Protein AF-A0A7W1ABZ8-F1 (afdb_monomer)

pLDDT: mean 75.99, std 23.89, range [32.81, 95.81]

Solvent-accessible surface area (backbone atoms only — not comparable to full-atom values): 8678 Å² total; per-residue (Å²): 64,37,33,35,40,30,49,37,93,30,41,69,57,29,53,50,46,41,62,73,50,48,49,58,52,53,57,69,67,37,90,38,50,70,51,73,49,77,47,75,42,61,83,77,13,37,36,37,42,38,68,41,51,74,42,70,67,46,45,60,72,30,42,71,62,52,49,52,52,46,53,52,51,16,58,72,21,69,31,40,74,75,43,77,53,86,83,80,86,88,77,89,87,74,79,85,74,67,81,73,87,84,77,82,78,75,80,76,79,87,77,85,75,78,77,88,84,81,84,80,88,72,88,76,81,88,84,89,82,84,86,82,88,80,91,131

Sequence (136 aa):
MSIFEGPPDKIDEGVRHAREVILPQAKEIDPGFKGIIALTDRQSGKMLGITFWESEDALRASEEAANRLREESAEAGGGTVAGVERYEVSVFEVPSAGPVGGVTDTVGGVTDTVGGATDPVRGVTDNLLGGGEKQR

Foldseek 3Di:
DWKKAADLVLLVQLVVCCVPPVQVVQCVLFVQWDGWDWDDDSVRRMIDIDTGGNDVVRVVSSPVVVVVSQCVSQVSSRIDTPDDDDDDCPDDDDDPDDPPPDPPPVPDDDDPPPDDDDDDPDDDDDDDDDDDDDDD

Mean predicted aligned error: 14.0 Å

Radius of gyration: 30.81 Å; Cα contacts (8 Å, |Δi|>4): 143; chains: 1; bounding box: 82×47×87 Å

Structure (mmCIF, N/CA/C/O backbone):
data_AF-A0A7W1ABZ8-F1
#
_entry.id   AF-A0A7W1ABZ8-F1
#
loop_
_atom_site.group_PDB
_atom_site.id
_atom_site.type_symbol
_atom_site.label_atom_id
_atom_site.label_alt_id
_atom_site.label_comp_id
_atom_site.label_asym_id
_atom_site.label_entity_id
_atom_site.label_seq_id
_atom_site.pdbx_PDB_ins_code
_atom_site.Cartn_x
_atom_site.Cartn_y
_atom_site.Cartn_z
_atom_site.occupancy
_atom_site.B_iso_or_equiv
_atom_site.auth_seq_id
_atom_site.auth_comp_id
_atom_site.auth_asym_id
_atom_site.auth_atom_id
_atom_site.pdbx_PDB_model_num
ATOM 1 N N . MET A 1 1 ? 4.170 -5.585 0.273 1.00 93.38 1 MET A N 1
ATOM 2 C CA . MET A 1 1 ? 2.970 -5.491 1.127 1.00 93.38 1 MET A CA 1
ATOM 3 C C . MET A 1 1 ? 3.229 -4.505 2.250 1.00 93.38 1 MET A C 1
ATOM 5 O O . MET A 1 1 ? 4.330 -4.478 2.787 1.00 93.38 1 MET A O 1
ATOM 9 N N . SER A 1 2 ? 2.229 -3.706 2.596 1.00 94.12 2 SER A N 1
ATOM 10 C CA . SER A 1 2 ? 2.262 -2.772 3.718 1.00 94.12 2 SER A CA 1
ATOM 11 C C . SER A 1 2 ? 1.021 -2.954 4.574 1.00 94.12 2 SER A C 1
ATOM 13 O O . SER A 1 2 ? -0.066 -3.161 4.035 1.00 94.12 2 SER A O 1
ATOM 15 N N . ILE A 1 3 ? 1.201 -2.893 5.888 1.00 95.31 3 ILE A N 1
ATOM 16 C CA . ILE A 1 3 ? 0.136 -2.973 6.882 1.00 95.31 3 ILE A CA 1
ATOM 17 C C . ILE A 1 3 ? 0.018 -1.599 7.528 1.00 95.31 3 ILE A C 1
ATOM 19 O O . ILE A 1 3 ? 1.016 -1.040 7.982 1.00 95.31 3 ILE A O 1
ATOM 23 N N . PHE A 1 4 ? -1.201 -1.083 7.568 1.00 94.12 4 PHE A N 1
ATOM 24 C CA . PHE A 1 4 ? -1.550 0.173 8.209 1.00 94.12 4 PHE A CA 1
ATOM 25 C C . PHE A 1 4 ? -2.578 -0.090 9.303 1.00 94.12 4 PHE A C 1
ATOM 27 O O . PHE A 1 4 ? -3.472 -0.926 9.133 1.00 94.12 4 PHE A O 1
ATOM 34 N N . GLU A 1 5 ? -2.458 0.640 10.402 1.00 94.88 5 GLU A N 1
ATOM 35 C CA . GLU A 1 5 ? -3.406 0.610 11.513 1.00 94.88 5 GLU A CA 1
ATOM 36 C C . GLU A 1 5 ? -3.808 2.041 11.852 1.00 94.88 5 GLU A C 1
ATOM 38 O O . GLU A 1 5 ? -2.954 2.917 11.951 1.00 94.88 5 GLU A O 1
ATOM 43 N N . GLY A 1 6 ? -5.103 2.295 12.012 1.00 93.50 6 GLY A N 1
ATOM 44 C CA . GLY A 1 6 ? -5.621 3.621 12.329 1.00 93.50 6 GLY A CA 1
ATOM 45 C C . GLY A 1 6 ? -7.029 3.573 12.921 1.00 93.50 6 GLY A C 1
ATOM 46 O O . GLY A 1 6 ? -7.557 2.492 13.182 1.00 93.50 6 GLY A O 1
ATOM 47 N N . PRO A 1 7 ? -7.656 4.736 13.156 1.00 94.00 7 PRO A N 1
ATOM 48 C CA . PRO A 1 7 ? -9.007 4.811 13.692 1.00 94.00 7 PRO A CA 1
ATOM 49 C C . PRO A 1 7 ? -10.032 4.156 12.743 1.00 94.00 7 PRO A C 1
ATOM 51 O O . PRO A 1 7 ? -10.049 4.479 11.550 1.00 94.00 7 PRO A O 1
ATOM 54 N N . PRO A 1 8 ? -10.920 3.269 13.234 1.00 94.12 8 PRO A N 1
ATOM 55 C CA . PRO A 1 8 ? -11.948 2.621 12.412 1.00 94.12 8 PRO A CA 1
ATOM 56 C C . PRO A 1 8 ? -12.831 3.596 11.615 1.00 94.12 8 PRO A C 1
ATOM 58 O O . PRO A 1 8 ? -13.184 3.328 10.467 1.00 94.12 8 PRO A O 1
ATOM 61 N N . ASP A 1 9 ? -13.144 4.757 12.191 1.00 93.56 9 ASP A N 1
ATOM 62 C CA . ASP A 1 9 ? -13.955 5.819 11.585 1.00 93.56 9 ASP A CA 1
ATOM 63 C C . ASP A 1 9 ? -13.239 6.580 10.454 1.00 93.56 9 ASP A C 1
ATOM 65 O O . ASP A 1 9 ? -13.881 7.303 9.691 1.00 93.56 9 ASP A O 1
ATOM 69 N N . LYS A 1 10 ? -11.925 6.383 10.298 1.00 91.69 10 LYS A N 1
ATOM 70 C CA . LYS A 1 10 ? -11.090 7.007 9.261 1.00 91.69 10 LYS A CA 1
ATOM 71 C C . LYS A 1 10 ? -10.783 6.099 8.071 1.00 91.69 10 LYS A C 1
ATOM 73 O O . LYS A 1 10 ? -10.191 6.555 7.093 1.00 91.69 10 LYS A O 1
ATOM 78 N N . ILE A 1 11 ? -11.223 4.839 8.088 1.00 90.81 11 ILE A N 1
ATOM 79 C CA . ILE A 1 11 ? -10.878 3.870 7.035 1.00 90.81 11 ILE A CA 1
ATOM 80 C C . ILE A 1 11 ? -11.370 4.292 5.652 1.00 90.81 11 ILE A C 1
ATOM 82 O O . ILE A 1 11 ? -10.606 4.210 4.691 1.00 90.81 11 ILE A O 1
ATOM 86 N N . ASP A 1 12 ? -12.613 4.756 5.521 1.00 89.88 12 ASP A N 1
ATOM 87 C CA . ASP A 1 12 ? -13.142 5.143 4.207 1.00 89.88 12 ASP A CA 1
ATOM 88 C C . ASP A 1 12 ? -12.444 6.406 3.658 1.00 89.88 12 ASP A C 1
ATOM 90 O O . ASP A 1 12 ? -12.229 6.519 2.449 1.00 89.88 12 ASP A O 1
ATOM 94 N N . GLU A 1 13 ? -12.004 7.316 4.536 1.00 90.31 13 GLU A N 1
ATOM 95 C CA . GLU A 1 13 ? -11.154 8.451 4.163 1.00 90.31 13 GLU A CA 1
ATOM 96 C C . GLU A 1 13 ? -9.786 7.977 3.651 1.00 90.31 13 GLU A C 1
ATOM 98 O O . GLU A 1 13 ? -9.364 8.405 2.575 1.00 90.31 13 GLU A O 1
ATOM 103 N N . GLY A 1 14 ? -9.152 7.030 4.349 1.00 88.12 14 GLY A N 1
ATOM 104 C CA . GLY A 1 14 ? -7.899 6.409 3.915 1.00 88.12 14 GLY A CA 1
ATOM 105 C C . GLY A 1 14 ? -8.027 5.665 2.580 1.00 88.12 14 GLY A C 1
ATOM 106 O O . GLY A 1 14 ? -7.159 5.791 1.720 1.00 88.12 14 GLY A O 1
ATOM 107 N N . VAL A 1 15 ? -9.131 4.943 2.345 1.00 89.56 15 VAL A N 1
ATOM 108 C CA . VAL A 1 15 ? -9.391 4.263 1.057 1.00 89.56 15 VAL A CA 1
ATOM 109 C C . VAL A 1 15 ? -9.530 5.267 -0.081 1.00 89.56 15 VAL A C 1
ATOM 111 O O . VAL A 1 15 ? -8.997 5.044 -1.170 1.00 89.56 15 VAL A O 1
ATOM 114 N N . ARG A 1 16 ? -10.247 6.368 0.152 1.00 90.62 16 ARG A N 1
ATOM 115 C CA . ARG A 1 16 ? -10.385 7.445 -0.830 1.00 90.62 16 ARG A CA 1
ATOM 116 C C . ARG A 1 16 ? -9.026 8.069 -1.146 1.00 90.62 16 ARG A C 1
ATOM 118 O O . ARG A 1 16 ? -8.669 8.146 -2.316 1.00 90.62 16 ARG A O 1
ATOM 125 N N . HIS A 1 17 ? -8.237 8.404 -0.124 1.00 88.25 17 HIS A N 1
ATOM 126 C CA . HIS A 1 17 ? -6.883 8.933 -0.302 1.00 88.25 17 HIS A CA 1
ATOM 127 C C . HIS A 1 17 ? -5.982 7.960 -1.080 1.00 88.25 17 HIS A C 1
ATOM 129 O O . HIS A 1 17 ? -5.295 8.353 -2.022 1.00 88.25 17 HIS A O 1
ATOM 135 N N . ALA A 1 18 ? -6.053 6.663 -0.769 1.00 87.31 18 ALA A N 1
ATOM 136 C CA . ALA A 1 18 ? -5.307 5.639 -1.489 1.00 87.31 18 ALA A CA 1
ATOM 137 C C . ALA A 1 18 ? -5.668 5.581 -2.987 1.00 87.31 18 ALA A C 1
ATOM 139 O O . ALA A 1 18 ? -4.796 5.375 -3.829 1.00 87.31 18 ALA A O 1
ATOM 140 N N . ARG A 1 19 ? -6.947 5.770 -3.337 1.00 90.00 19 ARG A N 1
ATOM 141 C CA . ARG A 1 19 ? -7.417 5.766 -4.733 1.00 90.00 19 ARG A CA 1
ATOM 142 C C . ARG A 1 19 ? -7.067 7.046 -5.486 1.00 90.00 19 ARG A C 1
ATOM 144 O O . ARG A 1 19 ? -6.689 6.962 -6.650 1.00 90.00 19 ARG A O 1
ATOM 151 N N . GLU A 1 20 ? -7.229 8.196 -4.842 1.00 92.06 20 GLU A N 1
ATOM 152 C CA . GLU A 1 20 ? -7.137 9.512 -5.486 1.00 92.06 20 GLU A CA 1
ATOM 153 C C . GLU A 1 20 ? -5.713 10.075 -5.510 1.00 92.06 20 GLU A C 1
ATOM 155 O O . GLU A 1 20 ? -5.386 10.843 -6.410 1.00 92.06 20 GLU A O 1
ATOM 160 N N . VAL A 1 21 ? -4.863 9.693 -4.552 1.00 89.62 21 VAL A N 1
ATOM 161 C CA . VAL A 1 21 ? -3.515 10.261 -4.384 1.00 89.62 21 VAL A CA 1
ATOM 162 C C . VAL A 1 21 ? -2.444 9.190 -4.564 1.00 89.62 21 VAL A C 1
ATOM 164 O O . VAL A 1 21 ? -1.616 9.280 -5.471 1.00 89.62 21 VAL A O 1
ATOM 167 N N . ILE A 1 22 ? -2.513 8.122 -3.766 1.00 86.62 22 ILE A N 1
ATOM 168 C CA . ILE A 1 22 ? -1.440 7.120 -3.703 1.00 86.62 22 ILE A CA 1
ATOM 169 C C . ILE A 1 22 ? -1.366 6.278 -4.975 1.00 86.62 22 ILE A C 1
ATOM 171 O O . ILE A 1 22 ? -0.278 6.028 -5.483 1.00 86.62 22 ILE A O 1
ATOM 175 N N . LEU A 1 23 ? -2.503 5.831 -5.518 1.00 90.19 23 LEU A N 1
ATOM 176 C CA . LEU A 1 23 ? -2.527 5.021 -6.737 1.00 90.19 23 LEU A CA 1
ATOM 177 C C . LEU A 1 23 ? -1.952 5.771 -7.957 1.00 90.19 23 LEU A C 1
ATOM 179 O O . LEU A 1 23 ? -1.141 5.169 -8.663 1.00 90.19 23 LEU A O 1
ATOM 183 N N . PRO A 1 24 ? -2.323 7.036 -8.240 1.00 91.50 24 PRO A N 1
ATOM 184 C CA . PRO A 1 24 ? -1.664 7.825 -9.279 1.00 91.50 24 PRO A CA 1
ATOM 185 C C . PRO A 1 24 ? -0.154 7.954 -9.066 1.00 91.50 24 PRO A C 1
ATOM 187 O O . PRO A 1 24 ? 0.606 7.601 -9.962 1.00 91.50 24 PRO A O 1
ATOM 190 N N . GLN A 1 25 ? 0.286 8.352 -7.870 1.00 90.56 25 GLN A N 1
ATOM 191 C CA . GLN A 1 25 ? 1.711 8.530 -7.578 1.00 90.56 25 GLN A CA 1
ATOM 192 C C . GLN A 1 25 ? 2.493 7.216 -7.692 1.00 90.56 25 GLN A C 1
ATOM 194 O O . GLN A 1 25 ? 3.580 7.186 -8.259 1.00 90.56 25 GLN A O 1
ATOM 199 N N . ALA A 1 26 ? 1.928 6.097 -7.231 1.00 87.56 26 ALA A N 1
ATOM 200 C CA . ALA A 1 26 ? 2.557 4.785 -7.345 1.00 87.56 26 ALA A CA 1
ATOM 201 C C . ALA A 1 26 ? 2.798 4.364 -8.804 1.00 87.56 26 ALA A C 1
ATOM 203 O O . ALA A 1 26 ? 3.809 3.722 -9.086 1.00 87.56 26 ALA A O 1
ATOM 204 N N . LYS A 1 27 ? 1.911 4.752 -9.733 1.00 90.88 27 LYS A N 1
ATOM 205 C CA . LYS A 1 27 ? 2.099 4.521 -11.177 1.00 90.88 27 LYS A CA 1
ATOM 206 C C . LYS A 1 27 ? 3.216 5.377 -11.778 1.00 90.88 27 LYS A C 1
ATOM 208 O O . LYS A 1 27 ? 3.761 4.996 -12.808 1.00 90.88 27 LYS A O 1
ATOM 213 N N . GLU A 1 28 ? 3.526 6.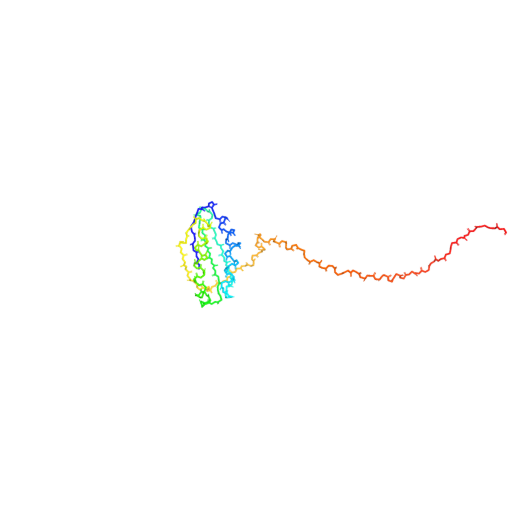521 -11.173 1.00 91.19 28 GLU A N 1
ATOM 214 C CA . GLU A 1 28 ? 4.559 7.449 -11.649 1.00 91.19 28 GLU A CA 1
ATOM 215 C C . GLU A 1 28 ? 5.960 7.111 -11.124 1.00 91.19 28 GLU A C 1
ATOM 217 O O . GLU A 1 28 ? 6.942 7.495 -11.753 1.00 91.19 28 GLU A O 1
ATOM 222 N N . ILE A 1 29 ? 6.065 6.390 -9.998 1.00 86.94 29 ILE A N 1
ATOM 223 C CA . ILE A 1 29 ? 7.356 6.068 -9.366 1.00 86.94 29 ILE A CA 1
ATOM 224 C C . ILE A 1 29 ? 8.266 5.265 -10.295 1.00 86.94 29 ILE A C 1
ATOM 226 O O . ILE A 1 29 ? 9.445 5.591 -10.420 1.00 86.94 29 ILE A O 1
ATOM 230 N N . ASP A 1 30 ? 7.744 4.200 -10.903 1.00 91.19 30 ASP A N 1
ATOM 231 C CA . ASP A 1 3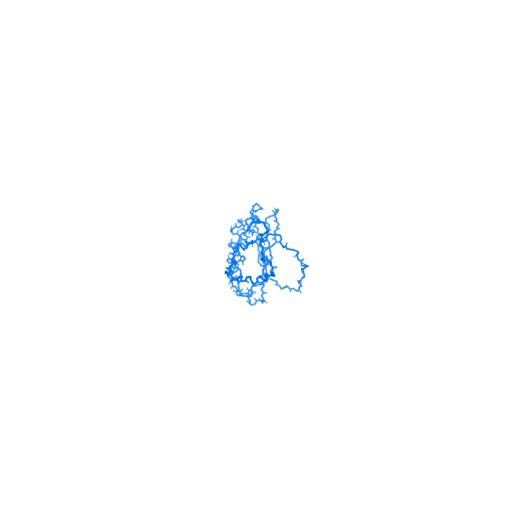0 ? 8.528 3.330 -11.773 1.00 91.19 30 ASP A CA 1
ATOM 232 C C . ASP A 1 30 ? 7.609 2.639 -12.803 1.00 91.19 30 ASP A C 1
ATOM 234 O O . ASP A 1 30 ? 6.521 2.169 -12.443 1.00 91.19 30 ASP A O 1
ATOM 238 N N . PRO A 1 31 ? 8.016 2.560 -14.087 1.00 90.00 31 PRO A N 1
ATOM 239 C CA . PRO A 1 31 ? 7.221 1.931 -15.150 1.00 90.00 31 PRO A CA 1
ATOM 240 C C . PRO A 1 31 ? 6.961 0.431 -14.921 1.00 90.00 31 PRO A C 1
ATOM 242 O O . PRO A 1 31 ? 6.070 -0.156 -15.539 1.00 90.00 31 PRO A O 1
ATOM 245 N N . GLY A 1 32 ? 7.723 -0.196 -14.029 1.00 92.50 32 GLY A N 1
ATOM 246 C CA . GLY A 1 32 ? 7.547 -1.558 -13.562 1.00 92.50 32 GLY A CA 1
ATOM 247 C C . GLY A 1 32 ? 6.364 -1.745 -12.611 1.00 92.50 32 GLY A C 1
ATOM 248 O O . GLY A 1 32 ? 6.050 -2.893 -12.307 1.00 92.50 32 GLY A O 1
ATOM 249 N N . PHE A 1 33 ? 5.672 -0.694 -12.154 1.00 94.12 33 PHE A N 1
ATOM 250 C CA . PHE A 1 33 ? 4.455 -0.839 -11.347 1.00 94.12 33 PHE A CA 1
ATOM 251 C C . PHE A 1 33 ? 3.343 -1.554 -12.134 1.00 94.12 33 PHE A C 1
ATOM 253 O O . PHE A 1 33 ? 2.937 -1.122 -13.213 1.00 94.12 33 PHE A O 1
ATOM 260 N N . LYS A 1 34 ? 2.808 -2.650 -11.585 1.00 94.75 34 LYS A N 1
ATOM 261 C CA . LYS A 1 34 ? 1.770 -3.477 -12.233 1.00 94.75 34 LYS A CA 1
ATOM 262 C C . LYS A 1 34 ? 0.391 -3.355 -11.601 1.00 94.75 34 LYS A C 1
ATOM 264 O O . LYS A 1 34 ? -0.591 -3.763 -12.215 1.00 94.75 34 LYS A O 1
ATOM 269 N N . GLY A 1 35 ? 0.290 -2.779 -10.407 1.00 91.56 35 GLY A N 1
ATOM 270 C CA . GLY A 1 35 ? -0.996 -2.530 -9.770 1.00 91.56 35 GLY A CA 1
ATOM 271 C C . GLY A 1 35 ? -0.947 -2.584 -8.254 1.00 91.56 35 GLY A C 1
ATOM 272 O O . GLY A 1 35 ? 0.102 -2.775 -7.640 1.00 91.56 35 GLY A O 1
ATOM 273 N N . ILE A 1 36 ? -2.122 -2.425 -7.651 1.00 91.88 36 ILE A N 1
ATOM 274 C CA . ILE A 1 36 ? -2.316 -2.501 -6.207 1.00 91.88 36 ILE A CA 1
ATOM 275 C C . ILE A 1 36 ? -3.618 -3.232 -5.879 1.00 91.88 36 ILE A C 1
ATOM 277 O O . ILE A 1 36 ? -4.625 -3.065 -6.566 1.00 91.88 36 ILE A O 1
ATOM 281 N N . ILE A 1 37 ? -3.604 -4.001 -4.796 1.00 91.31 37 ILE A N 1
ATOM 282 C CA . ILE A 1 37 ? -4.796 -4.476 -4.097 1.00 91.31 37 ILE A CA 1
ATOM 283 C C . ILE A 1 37 ? -4.794 -3.835 -2.711 1.00 91.31 37 ILE A C 1
ATOM 285 O O . ILE A 1 37 ? -3.793 -3.896 -1.999 1.00 91.31 37 ILE A O 1
ATOM 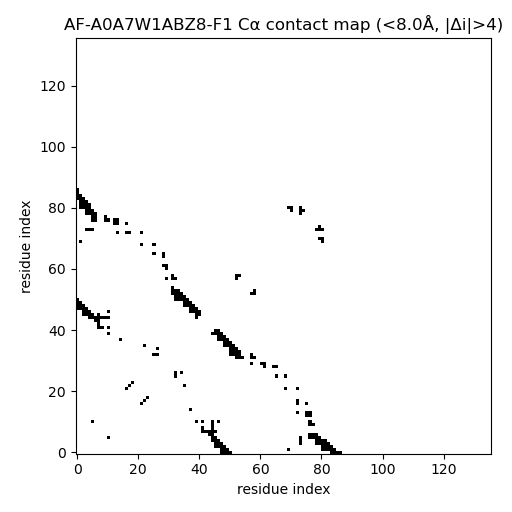289 N N . ALA A 1 38 ? -5.919 -3.235 -2.330 1.00 90.94 38 ALA A N 1
ATOM 290 C CA . ALA A 1 38 ? -6.141 -2.722 -0.985 1.00 90.94 38 ALA A CA 1
ATOM 291 C C . ALA A 1 38 ? -7.208 -3.572 -0.286 1.00 90.94 38 ALA A C 1
ATOM 293 O O . ALA A 1 38 ? -8.297 -3.767 -0.827 1.00 90.94 38 ALA A O 1
ATOM 294 N N . LEU A 1 39 ? -6.899 -4.069 0.910 1.00 92.69 39 LEU A N 1
ATOM 295 C CA . LEU A 1 39 ? -7.820 -4.816 1.764 1.00 92.69 39 LEU A CA 1
ATOM 296 C C . LEU A 1 39 ? -8.066 -4.014 3.038 1.00 92.69 39 LEU A C 1
ATOM 298 O O . LEU A 1 39 ? -7.119 -3.494 3.621 1.00 92.69 39 LEU A O 1
ATOM 302 N N . THR A 1 40 ? -9.315 -3.924 3.484 1.00 93.50 40 THR A N 1
ATOM 303 C CA . THR A 1 40 ? -9.677 -3.163 4.683 1.00 93.50 40 THR A CA 1
ATOM 304 C C . THR A 1 40 ? -10.532 -3.975 5.635 1.00 93.50 40 THR A C 1
ATOM 306 O O . THR A 1 40 ? -11.545 -4.557 5.248 1.00 93.50 40 THR A O 1
ATOM 309 N N . ASP A 1 41 ? -10.149 -3.951 6.905 1.00 94.81 41 ASP A N 1
ATOM 310 C CA . ASP A 1 41 ? -10.995 -4.332 8.023 1.00 94.81 41 ASP A CA 1
ATOM 311 C C . ASP A 1 41 ? -11.477 -3.055 8.720 1.00 94.81 41 ASP A C 1
ATOM 313 O O . ASP A 1 41 ? -10.751 -2.395 9.466 1.00 94.81 41 ASP A O 1
ATOM 317 N N . ARG A 1 42 ? -12.735 -2.701 8.449 1.00 93.06 42 ARG A N 1
ATOM 318 C CA . ARG A 1 42 ? -13.370 -1.490 8.980 1.00 93.06 42 ARG A CA 1
ATOM 319 C C . ARG A 1 42 ? -13.614 -1.542 10.482 1.00 93.06 42 ARG A C 1
ATOM 321 O O . ARG A 1 42 ? -13.780 -0.488 11.074 1.00 93.06 42 ARG A O 1
ATOM 328 N N . GLN A 1 43 ? -13.686 -2.726 11.090 1.00 93.31 43 GLN A N 1
ATOM 329 C CA . GLN A 1 43 ? -13.958 -2.830 12.524 1.00 93.31 43 GLN A CA 1
ATOM 330 C C . GLN A 1 43 ? -12.697 -2.571 13.341 1.00 93.31 43 GLN A C 1
ATOM 332 O O . GLN A 1 43 ? -12.749 -1.847 14.331 1.00 93.31 43 GLN A O 1
ATOM 337 N N . SER A 1 44 ? -11.571 -3.151 12.919 1.00 93.81 44 SER A N 1
ATOM 338 C CA . SER A 1 44 ? -10.290 -2.981 13.609 1.00 93.81 44 SER A CA 1
ATOM 339 C C . SER A 1 44 ? -9.527 -1.726 13.190 1.00 93.81 44 SER A C 1
ATOM 341 O O . SER A 1 44 ? -8.626 -1.311 13.910 1.00 93.81 44 SER A O 1
ATOM 343 N N . GLY A 1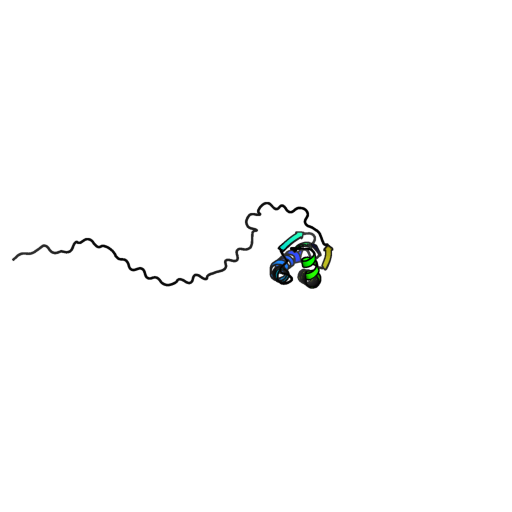 45 ? -9.867 -1.121 12.046 1.00 93.50 45 GLY A N 1
ATOM 344 C CA . GLY A 1 45 ? -9.091 -0.012 11.490 1.00 93.50 45 GLY A CA 1
ATOM 345 C C . GLY A 1 45 ? -7.807 -0.469 10.788 1.00 93.50 45 GLY A C 1
ATOM 346 O O . GLY A 1 45 ? -6.889 0.324 10.578 1.00 93.50 45 GLY A O 1
ATOM 347 N N . LYS A 1 46 ? -7.723 -1.752 10.418 1.00 95.06 46 LYS A N 1
ATOM 348 C CA . LYS A 1 46 ? -6.573 -2.326 9.718 1.00 95.06 46 LYS A CA 1
ATOM 349 C C . LYS A 1 46 ? -6.742 -2.232 8.203 1.00 95.06 46 LYS A C 1
ATOM 351 O O . LYS A 1 46 ? -7.786 -2.588 7.654 1.00 95.06 46 LYS A O 1
ATOM 356 N N . MET A 1 47 ? -5.682 -1.833 7.508 1.00 93.62 47 MET A N 1
ATOM 357 C CA . MET A 1 47 ? -5.611 -1.830 6.046 1.00 93.62 47 MET A CA 1
ATOM 358 C C . MET A 1 47 ? -4.344 -2.542 5.567 1.00 93.62 47 MET A C 1
ATOM 360 O O . MET A 1 47 ? -3.270 -2.374 6.137 1.00 93.62 47 MET A O 1
ATOM 364 N N . LEU A 1 48 ? -4.461 -3.329 4.499 1.00 94.56 48 LEU A N 1
ATOM 365 C CA . LEU A 1 48 ? -3.326 -3.914 3.792 1.00 94.56 48 LEU A CA 1
ATOM 366 C C . LEU A 1 48 ? -3.247 -3.351 2.376 1.00 94.56 48 LEU A C 1
ATOM 368 O O . LEU A 1 48 ? -4.213 -3.435 1.622 1.00 94.56 48 LEU A O 1
ATOM 372 N N . GLY A 1 49 ? -2.081 -2.825 2.011 1.00 92.62 49 GLY A N 1
ATOM 373 C CA . GLY A 1 49 ? -1.741 -2.433 0.645 1.00 92.62 49 GLY A CA 1
ATOM 374 C C . GLY A 1 49 ? -0.762 -3.429 0.028 1.00 92.62 49 GLY A C 1
ATOM 375 O O . GLY A 1 49 ? 0.361 -3.599 0.509 1.00 92.62 49 GLY A O 1
ATOM 376 N N . ILE A 1 50 ? -1.162 -4.093 -1.051 1.00 93.88 50 ILE A N 1
ATOM 377 C CA . ILE A 1 50 ? -0.323 -5.027 -1.806 1.00 93.88 50 ILE A CA 1
ATOM 378 C C . ILE A 1 50 ? -0.038 -4.404 -3.165 1.00 93.88 50 ILE A C 1
ATOM 380 O O . ILE A 1 50 ? -0.927 -4.353 -4.005 1.00 93.88 50 ILE A O 1
ATOM 384 N N . THR A 1 51 ? 1.185 -3.926 -3.379 1.00 92.69 51 THR A N 1
ATOM 385 C CA . THR A 1 51 ? 1.644 -3.428 -4.680 1.00 92.69 51 THR A CA 1
ATOM 386 C C . THR A 1 51 ? 2.375 -4.518 -5.454 1.00 92.69 51 THR A C 1
ATOM 388 O O . THR A 1 51 ? 3.089 -5.332 -4.865 1.00 92.69 51 THR A O 1
ATOM 391 N N . PHE A 1 52 ? 2.188 -4.522 -6.771 1.00 94.25 52 PHE A N 1
ATOM 392 C CA . PHE A 1 52 ? 2.796 -5.468 -7.699 1.00 94.25 52 PHE A CA 1
ATOM 393 C C . PHE A 1 52 ? 3.792 -4.742 -8.595 1.00 94.25 52 PHE A C 1
ATOM 395 O O . PHE A 1 52 ? 3.515 -3.639 -9.068 1.00 94.25 52 PHE A O 1
ATOM 402 N N . TRP A 1 53 ? 4.922 -5.390 -8.849 1.00 95.38 53 TRP A N 1
ATOM 403 C CA . TRP A 1 53 ? 6.021 -4.868 -9.655 1.00 95.38 53 TRP A CA 1
ATOM 404 C C . TRP A 1 53 ? 6.437 -5.911 -10.691 1.00 95.38 53 TRP A C 1
ATOM 406 O O . TRP A 1 53 ? 6.236 -7.105 -10.479 1.00 95.38 53 TRP A O 1
ATOM 416 N N . GLU A 1 54 ? 7.001 -5.463 -11.810 1.00 95.81 54 GLU A N 1
ATOM 417 C CA . GLU A 1 54 ? 7.486 -6.329 -12.891 1.00 95.81 54 GLU A CA 1
ATOM 418 C C . GLU A 1 54 ? 8.603 -7.267 -12.441 1.00 95.81 54 GLU A C 1
ATOM 420 O O . GLU A 1 54 ? 8.674 -8.415 -12.871 1.00 95.81 54 GLU A O 1
ATOM 425 N N . SER A 1 55 ? 9.492 -6.747 -11.602 1.00 94.56 55 SER A N 1
ATOM 426 C CA . SER A 1 55 ? 10.699 -7.419 -11.153 1.00 94.56 55 SER A CA 1
ATOM 427 C C . SER A 1 55 ? 11.067 -6.955 -9.748 1.00 94.56 55 SER A C 1
ATOM 429 O O . SER A 1 55 ? 10.611 -5.911 -9.269 1.00 94.56 55 SER A O 1
ATOM 431 N N . GLU A 1 56 ? 11.928 -7.727 -9.088 1.00 94.00 56 GLU A N 1
ATOM 432 C CA . GLU A 1 56 ? 12.498 -7.326 -7.803 1.00 94.00 56 GLU A CA 1
ATOM 433 C C . GLU A 1 56 ? 13.323 -6.037 -7.932 1.00 94.00 56 GLU A C 1
ATOM 435 O O . GLU A 1 56 ? 13.263 -5.185 -7.052 1.00 94.00 56 GLU A O 1
ATOM 440 N N . ASP A 1 57 ? 14.038 -5.847 -9.044 1.00 94.00 57 ASP A N 1
ATOM 441 C CA . ASP A 1 57 ? 14.825 -4.634 -9.280 1.00 94.00 57 ASP A CA 1
ATOM 442 C C . ASP A 1 57 ? 13.939 -3.385 -9.378 1.00 94.00 57 ASP A C 1
ATOM 444 O O . ASP A 1 57 ? 14.266 -2.372 -8.762 1.00 94.00 57 ASP A O 1
ATOM 448 N N . ALA A 1 58 ? 12.793 -3.470 -10.067 1.00 93.38 58 ALA A N 1
ATOM 449 C CA . ALA A 1 58 ? 11.809 -2.383 -10.117 1.00 93.38 58 ALA A CA 1
ATOM 450 C C . ALA A 1 58 ? 11.224 -2.088 -8.724 1.00 93.38 58 ALA A C 1
ATOM 452 O O . ALA A 1 58 ? 11.103 -0.931 -8.320 1.00 93.38 58 ALA A O 1
ATOM 453 N N . LEU A 1 59 ? 10.931 -3.136 -7.940 1.00 92.94 59 LEU A N 1
ATOM 454 C CA . LEU A 1 59 ? 10.510 -2.973 -6.548 1.00 92.94 59 LEU A CA 1
ATOM 455 C C . LEU A 1 59 ? 11.587 -2.239 -5.743 1.00 92.94 59 LEU A C 1
ATOM 457 O O . LEU A 1 59 ? 11.259 -1.260 -5.075 1.00 92.94 59 LEU A O 1
ATOM 461 N N . ARG A 1 60 ? 12.854 -2.667 -5.818 1.00 92.38 60 ARG A N 1
ATOM 462 C CA . ARG A 1 60 ? 13.960 -2.052 -5.067 1.00 92.38 60 ARG A CA 1
ATOM 463 C C . ARG A 1 60 ? 14.211 -0.605 -5.488 1.00 92.38 60 ARG A C 1
ATOM 465 O O . ARG A 1 60 ? 14.399 0.241 -4.619 1.00 92.38 60 ARG A O 1
ATOM 472 N N . ALA A 1 61 ? 14.150 -0.303 -6.785 1.00 90.56 61 ALA A N 1
ATOM 473 C CA . ALA A 1 61 ? 14.260 1.062 -7.302 1.00 90.56 61 ALA A CA 1
ATOM 474 C C . ALA A 1 61 ? 13.145 1.980 -6.767 1.00 90.56 61 ALA A C 1
ATOM 476 O O . ALA A 1 61 ? 13.387 3.150 -6.476 1.00 90.56 61 ALA A O 1
ATOM 477 N N . SER A 1 62 ? 11.941 1.437 -6.563 1.00 89.06 62 SER A N 1
ATOM 478 C CA . SER A 1 62 ? 10.792 2.180 -6.037 1.00 89.06 62 SER A CA 1
ATOM 479 C C . SER A 1 62 ? 10.824 2.432 -4.521 1.00 89.06 62 SER A C 1
ATOM 481 O O . SER A 1 62 ? 10.010 3.209 -4.023 1.00 89.06 62 SER A O 1
ATOM 483 N N . GLU A 1 63 ? 11.713 1.783 -3.755 1.00 88.94 63 GLU A N 1
ATOM 484 C CA . GLU A 1 63 ? 11.576 1.672 -2.293 1.00 88.94 63 GLU A CA 1
ATOM 485 C C . GLU A 1 63 ? 11.560 3.000 -1.550 1.00 88.94 63 GLU A C 1
ATOM 487 O O . GLU A 1 63 ? 10.718 3.190 -0.671 1.00 88.94 63 GLU A O 1
ATOM 492 N N . GLU A 1 64 ? 12.460 3.919 -1.892 1.00 89.69 64 GLU A N 1
ATOM 493 C CA . GLU A 1 64 ? 12.534 5.215 -1.217 1.00 89.69 64 GLU A CA 1
ATOM 494 C C . GLU A 1 64 ? 11.262 6.034 -1.444 1.00 89.69 64 GLU A C 1
ATOM 496 O O . GLU A 1 64 ? 10.717 6.620 -0.508 1.00 89.69 64 GLU A O 1
ATOM 501 N N . ALA A 1 65 ? 10.760 6.051 -2.680 1.00 88.75 65 ALA A N 1
ATOM 502 C CA . ALA A 1 65 ? 9.522 6.742 -3.013 1.00 88.75 65 ALA A CA 1
ATOM 503 C C . ALA A 1 65 ? 8.306 6.047 -2.387 1.00 88.75 65 ALA A C 1
ATOM 505 O O . ALA A 1 65 ? 7.438 6.707 -1.823 1.00 88.75 65 ALA A O 1
ATOM 506 N N . ALA A 1 66 ? 8.280 4.714 -2.397 1.00 86.88 66 ALA A N 1
ATOM 507 C CA . ALA A 1 66 ? 7.229 3.930 -1.768 1.00 86.88 66 ALA A CA 1
ATOM 508 C C . ALA A 1 66 ? 7.205 4.101 -0.239 1.00 86.88 66 ALA A C 1
ATOM 510 O O . ALA A 1 66 ? 6.130 4.065 0.351 1.00 86.88 66 ALA A O 1
ATOM 511 N N . ASN A 1 67 ? 8.355 4.293 0.415 1.00 90.25 67 ASN A N 1
ATOM 512 C CA . ASN A 1 67 ? 8.412 4.592 1.848 1.00 90.25 67 ASN A CA 1
ATOM 513 C C . ASN A 1 67 ? 7.761 5.939 2.164 1.00 90.25 67 ASN A C 1
ATOM 515 O O . ASN A 1 67 ? 6.912 5.985 3.049 1.00 90.25 67 ASN A O 1
ATOM 519 N N . ARG A 1 68 ? 8.059 6.983 1.380 1.00 90.19 68 ARG A N 1
ATOM 520 C CA . ARG A 1 68 ? 7.394 8.289 1.523 1.00 90.19 68 ARG A CA 1
ATOM 521 C C . ARG A 1 68 ? 5.881 8.178 1.340 1.00 90.19 68 ARG A C 1
ATOM 523 O O . ARG A 1 68 ? 5.130 8.625 2.197 1.00 90.19 68 ARG A O 1
ATOM 530 N N . LEU A 1 69 ? 5.430 7.471 0.300 1.00 89.12 69 LEU A N 1
ATOM 531 C CA . LEU A 1 69 ? 3.997 7.247 0.077 1.00 89.12 69 LEU A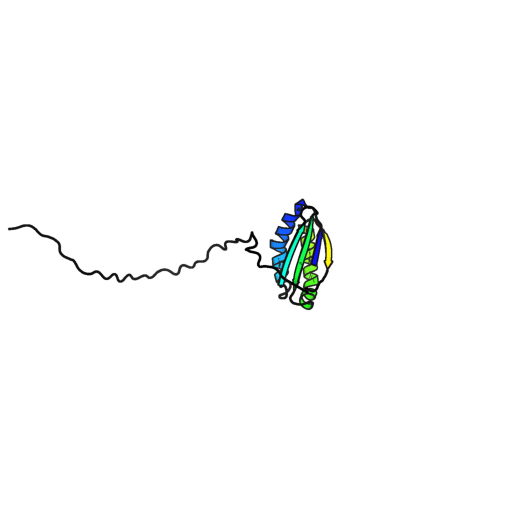 CA 1
ATOM 532 C C . LEU A 1 69 ? 3.315 6.503 1.228 1.00 89.12 69 LEU A C 1
ATOM 534 O O . LEU A 1 69 ? 2.153 6.770 1.528 1.00 89.12 69 LEU A O 1
ATOM 538 N N . ARG A 1 70 ? 3.998 5.548 1.872 1.00 90.25 70 ARG A N 1
ATOM 539 C CA . ARG A 1 70 ? 3.443 4.831 3.031 1.00 90.25 70 ARG A CA 1
ATOM 540 C C . ARG A 1 70 ? 3.279 5.755 4.230 1.00 90.25 70 ARG A C 1
ATOM 542 O O . ARG A 1 70 ? 2.255 5.668 4.898 1.00 90.25 70 ARG A O 1
ATOM 549 N N . GLU A 1 71 ? 4.259 6.609 4.497 1.00 90.69 71 GLU A N 1
ATOM 550 C CA . GLU A 1 71 ? 4.181 7.590 5.584 1.00 90.69 71 GLU A CA 1
ATOM 551 C C . GLU A 1 71 ? 3.031 8.572 5.341 1.00 90.69 71 GLU A C 1
ATOM 553 O O . GLU A 1 71 ? 2.153 8.696 6.191 1.00 90.69 71 GLU A O 1
ATOM 558 N N . GLU A 1 72 ? 2.941 9.142 4.136 1.00 88.00 72 GLU A N 1
ATOM 559 C CA . GLU A 1 72 ? 1.837 10.026 3.736 1.00 88.00 72 GLU A CA 1
ATOM 560 C C . GLU A 1 72 ? 0.468 9.332 3.853 1.00 88.00 72 GLU A C 1
ATOM 562 O O . GLU A 1 72 ? -0.488 9.903 4.381 1.00 88.00 72 GLU A O 1
ATOM 567 N N . SER A 1 73 ? 0.378 8.065 3.432 1.00 86.38 73 SER A N 1
ATOM 568 C CA . SER A 1 73 ? -0.849 7.263 3.556 1.00 86.38 73 SER A CA 1
ATOM 569 C C . SER A 1 73 ? -1.264 7.061 5.014 1.00 86.38 73 SER 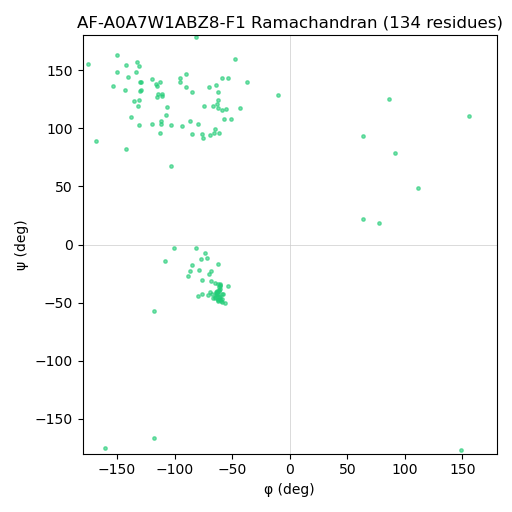A C 1
ATOM 571 O O . SER A 1 73 ? -2.452 7.122 5.336 1.00 86.38 73 SER A O 1
ATOM 573 N N . ALA A 1 74 ? -0.295 6.783 5.891 1.00 88.31 74 ALA A N 1
ATOM 574 C CA . ALA A 1 74 ? -0.543 6.582 7.310 1.00 88.31 74 ALA A CA 1
ATOM 575 C C . ALA A 1 74 ? -1.023 7.884 7.964 1.00 88.31 74 ALA A C 1
ATOM 577 O O . ALA A 1 74 ? -2.050 7.876 8.641 1.00 88.31 74 ALA A O 1
ATOM 578 N N . GLU A 1 75 ? -0.358 9.007 7.686 1.00 87.56 75 GLU A N 1
ATOM 579 C CA . GLU A 1 75 ? -0.748 10.323 8.196 1.00 87.56 75 GLU A CA 1
ATOM 580 C C . GLU A 1 75 ? -2.155 10.729 7.738 1.00 87.56 75 GLU A C 1
ATOM 582 O O . GLU A 1 75 ? -2.982 11.123 8.563 1.00 87.56 75 GLU A O 1
ATOM 587 N N . ALA A 1 76 ? -2.468 10.564 6.449 1.00 83.25 76 ALA A N 1
ATOM 588 C CA . ALA A 1 76 ? -3.785 10.885 5.898 1.00 83.25 76 ALA A CA 1
ATOM 589 C C . ALA A 1 76 ? -4.911 10.037 6.515 1.00 83.25 76 ALA A C 1
ATOM 591 O O . ALA A 1 76 ? -6.029 10.518 6.701 1.00 83.25 76 ALA A O 1
ATOM 592 N N . GLY A 1 77 ? -4.620 8.779 6.859 1.00 80.12 77 GLY A N 1
ATOM 593 C CA . GLY A 1 77 ? -5.547 7.882 7.550 1.00 80.12 77 GLY A CA 1
ATOM 594 C C . GLY A 1 77 ? -5.623 8.091 9.067 1.00 80.12 77 GLY A C 1
ATOM 595 O O . GLY A 1 77 ? -6.395 7.396 9.728 1.00 80.12 77 GLY A O 1
ATOM 596 N N . GLY A 1 78 ? -4.825 9.003 9.636 1.00 85.75 78 GLY A N 1
ATOM 597 C CA . GLY A 1 78 ? -4.674 9.158 11.087 1.00 85.75 78 GLY A CA 1
ATOM 598 C C . GLY A 1 78 ? -4.058 7.932 11.771 1.00 85.75 78 GLY A C 1
ATOM 599 O O . GLY A 1 78 ? -4.291 7.709 12.958 1.00 85.75 78 GLY A O 1
ATOM 600 N N . GLY A 1 79 ? -3.336 7.113 11.009 1.00 89.19 79 GLY A N 1
ATOM 601 C CA . GLY A 1 79 ? -2.786 5.831 11.418 1.00 89.19 79 GLY A CA 1
ATOM 602 C C . GLY A 1 79 ? -1.262 5.778 11.376 1.00 89.19 79 GLY A C 1
ATOM 603 O O . GLY A 1 79 ? -0.571 6.789 11.273 1.00 89.19 79 GLY A O 1
ATOM 604 N N . THR A 1 80 ? -0.728 4.565 11.459 1.00 93.12 80 THR A N 1
ATOM 605 C CA . THR A 1 80 ? 0.705 4.271 11.413 1.00 93.12 80 THR A CA 1
ATOM 606 C C . THR A 1 80 ? 0.994 3.123 10.451 1.00 93.12 80 THR A C 1
ATOM 608 O O . THR A 1 80 ? 0.131 2.295 10.144 1.00 93.12 80 THR A O 1
ATOM 611 N N . VAL A 1 81 ? 2.234 3.062 9.964 1.00 94.56 81 VAL A N 1
ATOM 612 C CA . VAL A 1 81 ? 2.736 1.907 9.213 1.00 94.56 81 VAL A CA 1
ATOM 613 C C . VAL A 1 81 ? 3.126 0.822 10.218 1.00 94.56 81 VAL A C 1
ATOM 615 O O . VAL A 1 81 ? 4.168 0.907 10.862 1.00 94.56 81 VAL A O 1
ATOM 618 N N . ALA A 1 82 ? 2.290 -0.204 10.355 1.00 94.06 82 ALA A N 1
ATOM 619 C CA . ALA A 1 82 ? 2.509 -1.314 11.280 1.00 94.06 82 ALA A CA 1
ATOM 620 C C . ALA A 1 82 ? 3.515 -2.349 10.744 1.00 94.06 82 ALA A C 1
ATOM 622 O O . ALA A 1 82 ? 4.121 -3.091 11.515 1.00 94.06 82 ALA A O 1
ATOM 623 N N . GLY A 1 83 ? 3.715 -2.410 9.424 1.00 94.00 83 GLY A N 1
ATOM 624 C CA . GLY A 1 83 ? 4.689 -3.324 8.833 1.00 94.00 83 GLY A CA 1
ATOM 625 C C . GLY A 1 83 ? 4.863 -3.164 7.329 1.00 94.00 83 GLY A C 1
ATOM 626 O O . GLY A 1 83 ? 3.962 -2.712 6.619 1.00 94.00 83 GLY A O 1
ATOM 627 N N . VAL A 1 84 ? 6.037 -3.562 6.839 1.00 95.25 84 VAL A N 1
ATOM 628 C CA . VAL A 1 84 ? 6.364 -3.622 5.411 1.00 95.25 84 VAL A CA 1
ATOM 629 C C . VAL A 1 84 ? 7.080 -4.932 5.124 1.00 95.25 84 VAL A C 1
ATOM 631 O O . VAL A 1 84 ? 8.125 -5.220 5.700 1.00 95.25 84 VAL A O 1
ATOM 634 N N . GLU A 1 85 ? 6.531 -5.708 4.199 1.00 94.94 85 GLU A N 1
ATOM 635 C CA . GLU A 1 85 ? 7.020 -7.041 3.854 1.00 94.94 85 GLU A CA 1
ATOM 636 C C . GLU A 1 85 ? 7.103 -7.198 2.331 1.00 94.94 85 GLU A C 1
ATOM 638 O O . GLU A 1 85 ? 6.329 -6.592 1.580 1.00 94.94 85 GLU A O 1
ATOM 643 N N . ARG A 1 86 ? 8.059 -7.997 1.854 1.00 94.75 86 ARG A N 1
ATOM 644 C CA . ARG A 1 86 ? 8.285 -8.273 0.426 1.00 94.75 86 ARG A CA 1
ATOM 645 C C . ARG A 1 86 ? 8.040 -9.750 0.166 1.00 94.75 86 ARG A C 1
ATOM 647 O O . ARG A 1 86 ? 8.455 -10.587 0.960 1.00 94.75 86 ARG A O 1
ATOM 654 N N . TYR A 1 87 ? 7.373 -10.039 -0.943 1.00 95.31 87 TYR A N 1
ATOM 655 C CA . TYR A 1 87 ? 6.985 -11.389 -1.322 1.00 95.31 87 TYR A CA 1
ATOM 656 C C . TYR A 1 87 ? 7.111 -11.566 -2.827 1.00 95.31 87 TYR A C 1
ATOM 658 O O . TYR A 1 87 ? 6.973 -10.604 -3.583 1.00 95.31 87 TYR A O 1
ATOM 666 N N . GLU A 1 88 ? 7.301 -12.813 -3.233 1.00 95.62 88 GLU A N 1
ATOM 667 C CA . GLU A 1 88 ? 7.146 -13.259 -4.610 1.00 95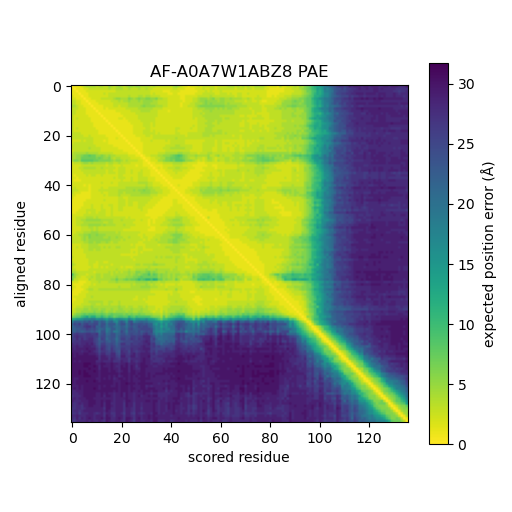.62 88 GLU A CA 1
ATOM 668 C C . GLU A 1 88 ? 5.740 -13.840 -4.800 1.00 95.62 88 GLU A C 1
ATOM 670 O O . GLU A 1 88 ? 5.214 -14.541 -3.932 1.00 95.62 88 GLU A O 1
ATOM 675 N N . VAL A 1 89 ? 5.111 -13.544 -5.937 1.00 94.38 89 VAL A N 1
ATOM 676 C CA . VAL A 1 89 ? 3.792 -14.088 -6.274 1.00 94.38 89 VAL A CA 1
ATOM 677 C C . VAL A 1 89 ? 3.979 -15.458 -6.922 1.00 94.38 89 VAL A C 1
ATOM 679 O O . VAL A 1 89 ? 4.193 -15.551 -8.126 1.00 94.38 89 VAL A O 1
ATOM 682 N N . SER A 1 90 ? 3.891 -16.533 -6.136 1.00 95.25 90 SER A N 1
ATOM 683 C CA . SER A 1 90 ? 4.045 -17.898 -6.670 1.00 95.25 90 SER A CA 1
ATOM 684 C C . SER A 1 90 ? 2.811 -18.402 -7.426 1.00 95.25 90 SER A C 1
ATOM 686 O O . SER A 1 90 ? 2.933 -19.217 -8.336 1.00 95.25 90 SER A O 1
ATOM 688 N N . VAL A 1 91 ? 1.615 -17.945 -7.041 1.00 93.44 91 VAL A N 1
ATOM 689 C CA . VAL A 1 91 ? 0.338 -18.301 -7.674 1.00 93.44 91 VAL A CA 1
ATOM 690 C C . VAL A 1 91 ? -0.565 -17.074 -7.668 1.00 93.44 91 VAL A C 1
ATOM 692 O O . VAL A 1 91 ? -0.713 -16.416 -6.639 1.00 93.44 91 VAL A O 1
ATOM 695 N N . PHE A 1 92 ? -1.192 -16.784 -8.807 1.00 90.12 92 PHE A N 1
ATOM 696 C CA . PHE A 1 92 ? -2.198 -15.736 -8.928 1.00 90.12 92 PHE A CA 1
ATOM 697 C C . PHE A 1 92 ? -3.357 -16.232 -9.788 1.00 90.12 92 PHE A C 1
ATOM 699 O O . PHE A 1 92 ? -3.218 -16.411 -10.996 1.00 90.12 92 PHE A O 1
ATOM 706 N N . GLU A 1 93 ? -4.504 -16.453 -9.155 1.00 88.56 93 GLU A N 1
ATOM 707 C CA . GLU A 1 93 ? -5.764 -16.753 -9.823 1.00 88.56 93 GLU A CA 1
ATOM 708 C C . 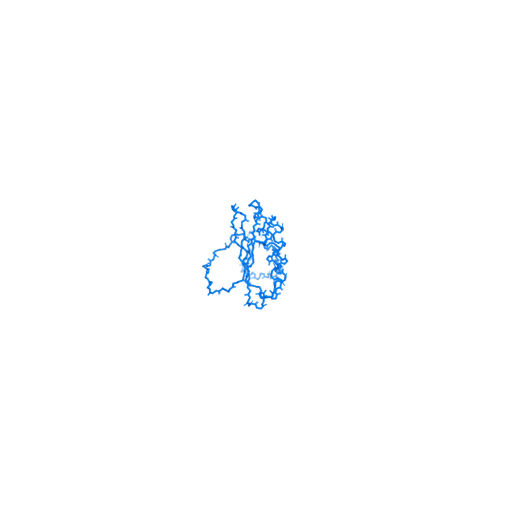GLU A 1 93 ? -6.830 -15.837 -9.226 1.00 88.56 93 GLU A C 1
ATOM 710 O O . GLU A 1 93 ? -7.041 -15.809 -8.014 1.00 88.56 93 GLU A O 1
ATOM 715 N N . VAL A 1 94 ? -7.495 -15.076 -10.085 1.00 81.62 94 VAL A N 1
ATOM 716 C CA . VAL A 1 94 ? -8.695 -14.326 -9.732 1.00 81.62 94 VAL A CA 1
ATOM 717 C C . VAL A 1 94 ? -9.730 -14.610 -10.814 1.00 81.62 94 VAL A C 1
ATOM 719 O O . VAL A 1 94 ? -9.470 -14.306 -11.983 1.00 81.62 94 VAL A O 1
ATOM 722 N N . PRO A 1 95 ? -10.897 -15.196 -10.482 1.00 76.44 95 PRO A N 1
ATOM 723 C CA . PRO A 1 95 ? -11.993 -15.246 -11.437 1.00 76.44 95 PRO A CA 1
ATOM 724 C C . PRO A 1 95 ? -12.341 -13.808 -11.827 1.00 76.44 95 PRO A C 1
ATOM 726 O O . PRO A 1 95 ? -12.259 -12.910 -10.986 1.00 76.44 95 PRO A O 1
ATOM 729 N N . SER A 1 96 ? -12.691 -13.574 -13.098 1.00 60.47 96 SER A N 1
ATOM 730 C CA . SER A 1 96 ? -13.057 -12.237 -13.577 1.00 60.47 96 SER A CA 1
ATOM 731 C C . SER A 1 96 ? -14.111 -11.650 -12.643 1.00 60.47 96 SER A C 1
ATOM 733 O O . SER A 1 96 ? -15.256 -12.104 -12.603 1.00 60.47 96 SER A O 1
ATOM 735 N N . ALA A 1 97 ? -13.702 -10.663 -11.849 1.00 56.16 97 ALA A N 1
ATOM 736 C CA . ALA A 1 97 ? -14.641 -9.848 -11.122 1.00 56.16 97 ALA A CA 1
ATOM 737 C C . ALA A 1 97 ? -15.475 -9.149 -12.196 1.00 56.16 97 ALA A C 1
ATOM 739 O O . ALA A 1 97 ? -14.937 -8.390 -13.007 1.00 56.16 97 ALA A O 1
ATOM 740 N N . GLY A 1 98 ? -16.785 -9.413 -12.220 1.00 56.34 98 GLY A N 1
ATOM 741 C CA . GLY A 1 98 ? -17.725 -8.499 -12.867 1.00 56.34 98 GLY A CA 1
ATOM 742 C C . GLY A 1 98 ? -17.435 -7.059 -12.417 1.00 56.34 98 GLY A C 1
ATOM 743 O O . GLY A 1 98 ? -16.771 -6.878 -11.392 1.00 56.34 98 GLY A O 1
ATOM 744 N N . PRO A 1 99 ? -17.874 -6.042 -13.181 1.00 53.53 99 PRO A N 1
ATOM 745 C CA . PRO A 1 99 ? -17.402 -4.665 -13.044 1.00 53.53 99 PRO A CA 1
ATOM 746 C C . PRO A 1 99 ? -17.310 -4.277 -11.572 1.00 53.53 99 PRO A C 1
ATOM 748 O O . PRO A 1 99 ? -18.310 -4.321 -10.854 1.00 53.53 99 PRO A O 1
ATOM 751 N N . VAL A 1 100 ? -16.091 -3.978 -11.116 1.00 56.75 100 VAL A N 1
ATOM 752 C CA . VAL A 1 100 ? -15.841 -3.541 -9.743 1.00 56.75 100 VAL A CA 1
ATOM 753 C C . VAL A 1 100 ? -16.713 -2.308 -9.535 1.00 56.75 100 VAL A C 1
ATOM 755 O O . VAL A 1 100 ? -16.487 -1.271 -10.158 1.00 56.75 100 VAL A O 1
ATOM 758 N N . GLY A 1 101 ? -17.780 -2.461 -8.749 1.00 53.19 101 GLY A N 1
ATOM 759 C CA . GLY A 1 101 ? -18.772 -1.417 -8.541 1.00 53.19 101 GLY A CA 1
ATOM 760 C C . GLY A 1 101 ? -18.096 -0.145 -8.039 1.00 53.19 101 GLY A C 1
ATOM 761 O O . GLY A 1 101 ? -17.515 -0.141 -6.955 1.00 53.19 101 GLY A O 1
ATOM 762 N N . GLY A 1 102 ? -18.181 0.916 -8.844 1.00 47.16 102 GLY A N 1
ATOM 763 C CA . GLY A 1 102 ? -17.738 2.259 -8.475 1.00 47.16 102 GLY A CA 1
A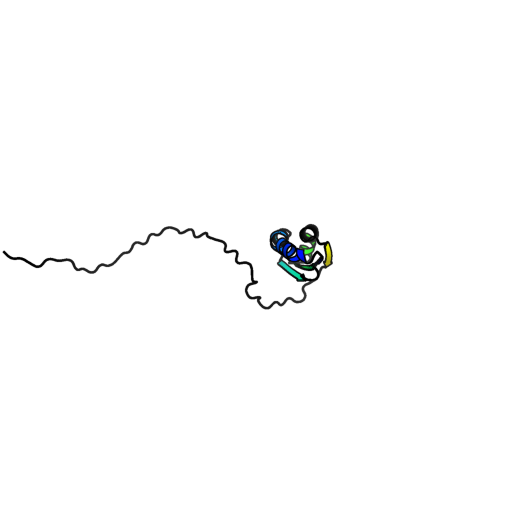TOM 764 C C . GLY A 1 102 ? -16.515 2.798 -9.219 1.00 47.16 102 GLY A C 1
ATOM 765 O O . GLY A 1 102 ? -15.629 3.325 -8.563 1.00 47.16 102 GLY A O 1
ATOM 766 N N . VAL A 1 103 ? -16.480 2.717 -10.554 1.00 45.47 103 VAL A N 1
ATOM 767 C CA . VAL A 1 103 ? -15.897 3.770 -11.415 1.00 45.47 103 VAL A CA 1
ATOM 768 C C . VAL A 1 103 ? -16.780 3.877 -12.661 1.00 45.47 103 VAL A C 1
ATOM 770 O O . VAL A 1 103 ? -16.520 3.265 -13.692 1.00 45.47 103 VAL A O 1
ATOM 773 N N . THR A 1 104 ? -17.881 4.617 -12.555 1.00 39.59 104 THR A N 1
ATOM 774 C CA . THR A 1 104 ? -18.514 5.233 -13.727 1.00 39.59 104 THR A CA 1
ATOM 775 C C . THR A 1 104 ? -18.138 6.704 -13.718 1.00 39.59 104 THR A C 1
ATOM 777 O O . THR A 1 104 ? -18.993 7.565 -13.516 1.00 39.59 104 THR A O 1
ATOM 780 N N . ASP A 1 105 ? -16.860 7.007 -13.927 1.00 43.88 105 ASP A N 1
ATOM 781 C CA . ASP A 1 105 ? -16.527 8.306 -14.491 1.00 43.88 105 ASP A CA 1
ATOM 782 C C . ASP A 1 105 ? -17.010 8.265 -15.934 1.00 43.88 105 ASP A C 1
ATOM 784 O O . ASP A 1 105 ? -16.371 7.736 -16.844 1.00 43.88 105 ASP A O 1
ATOM 788 N N . THR A 1 106 ? -18.233 8.753 -16.117 1.00 43.28 106 THR A N 1
ATOM 789 C CA . THR A 1 106 ? -18.705 9.164 -17.428 1.00 43.28 106 THR A CA 1
ATOM 790 C C . THR A 1 106 ? -17.772 10.289 -17.848 1.00 43.28 106 THR A C 1
ATOM 792 O O . THR A 1 106 ? -17.958 11.430 -17.431 1.00 43.28 106 THR A O 1
ATOM 795 N N . VAL A 1 107 ? -16.736 9.979 -18.629 1.00 43.88 107 VAL A N 1
ATOM 796 C CA . VAL A 1 107 ? -15.980 11.014 -19.331 1.00 43.88 107 VAL A CA 1
ATOM 797 C C . VAL A 1 107 ? -16.952 11.616 -20.338 1.00 43.88 107 VAL A C 1
ATOM 799 O O . VAL A 1 107 ? -17.230 11.055 -21.398 1.00 43.88 107 VAL A O 1
ATOM 802 N N . GLY A 1 108 ? -17.561 12.723 -19.928 1.00 38.69 108 GLY A N 1
ATOM 803 C CA . GLY A 1 108 ? -18.451 13.514 -20.748 1.00 38.69 108 GLY A CA 1
ATOM 804 C C . GLY A 1 108 ? -17.696 14.079 -21.944 1.00 38.69 108 GLY A C 1
ATOM 805 O O . GLY A 1 108 ? -16.746 14.834 -21.784 1.00 38.69 108 GLY A O 1
ATOM 806 N N . GLY A 1 109 ? -18.174 13.715 -23.132 1.00 37.09 109 GLY A N 1
ATOM 807 C CA . GLY A 1 109 ? -18.248 14.591 -24.296 1.00 37.09 109 GLY A CA 1
ATOM 808 C C . GLY A 1 109 ? -16.939 15.118 -24.877 1.00 37.09 109 GLY A C 1
ATOM 809 O O . GLY A 1 109 ? -16.555 16.246 -24.604 1.00 37.09 109 GLY A O 1
ATOM 810 N N . VAL A 1 110 ? -16.408 14.398 -25.865 1.00 38.25 110 VAL A N 1
ATOM 811 C CA . VAL A 1 110 ? -16.013 15.028 -27.133 1.00 38.25 110 VAL A CA 1
ATOM 812 C C . VAL A 1 110 ? -16.603 14.178 -28.254 1.00 38.25 110 VAL A C 1
ATOM 814 O O . VAL A 1 110 ? -16.113 13.096 -28.562 1.00 38.25 110 VAL A O 1
ATOM 817 N N . THR A 1 111 ? -17.698 14.656 -28.841 1.00 36.22 111 THR A N 1
ATOM 818 C CA . THR A 1 111 ? -18.078 14.267 -30.202 1.00 36.22 111 THR A CA 1
ATOM 819 C C . THR A 1 111 ? -17.918 15.517 -31.044 1.00 36.22 111 THR A C 1
ATOM 821 O O . THR A 1 111 ? -18.792 16.381 -31.054 1.00 36.22 111 THR A O 1
ATOM 824 N N . ASP A 1 112 ? -16.772 15.649 -31.708 1.00 36.88 112 ASP A N 1
ATOM 825 C CA . ASP A 1 112 ? -16.660 16.580 -32.822 1.00 36.88 112 ASP A CA 1
ATOM 826 C C . ASP A 1 112 ? -17.596 16.073 -33.919 1.00 36.88 112 ASP A C 1
ATOM 828 O O . ASP A 1 112 ? -17.319 15.114 -34.640 1.00 36.88 112 ASP A O 1
ATOM 832 N N . THR A 1 113 ? -18.772 16.689 -33.984 1.00 37.66 113 THR A N 1
ATOM 833 C CA . THR A 1 113 ? -19.721 16.470 -35.067 1.00 37.66 113 THR A CA 1
ATOM 834 C C . THR A 1 113 ? -19.189 17.243 -36.268 1.00 37.66 113 THR A C 1
ATOM 836 O O . THR A 1 113 ? -19.414 18.447 -36.386 1.00 37.66 113 THR A O 1
ATOM 839 N N . VAL A 1 114 ? -18.448 16.577 -37.155 1.00 40.16 114 VAL A N 1
ATOM 840 C CA . VAL A 1 114 ? -18.135 17.157 -38.466 1.00 40.16 114 VAL A CA 1
ATOM 841 C C . VAL A 1 114 ? -19.442 17.253 -39.251 1.00 40.16 114 VAL A C 1
ATOM 843 O O . VAL A 1 114 ? -20.144 16.263 -39.452 1.00 40.16 114 VAL A O 1
ATOM 846 N N . GLY A 1 115 ? -19.778 18.493 -39.607 1.00 35.97 115 GLY A N 1
ATOM 847 C CA . GLY A 1 115 ? -21.041 18.912 -40.194 1.00 35.97 115 GLY A CA 1
ATOM 848 C C . GLY A 1 115 ? -21.438 18.139 -41.447 1.00 35.97 115 GLY A C 1
ATOM 849 O O . GLY A 1 115 ? -20.614 17.768 -42.282 1.00 35.97 115 GLY A O 1
ATOM 850 N N . GLY A 1 116 ? -22.746 17.919 -41.553 1.00 33.41 116 GLY A N 1
ATOM 851 C CA . GLY A 1 116 ? -23.373 17.219 -42.654 1.00 33.41 116 GLY A CA 1
ATOM 852 C C . GLY A 1 116 ? -23.219 17.933 -43.993 1.00 33.41 116 GLY A C 1
ATOM 853 O O . GLY A 1 116 ? -23.467 19.129 -44.122 1.00 33.41 116 GLY A O 1
ATOM 854 N N . ALA A 1 117 ? -22.924 17.134 -45.010 1.00 34.00 117 ALA A N 1
ATOM 855 C CA . ALA A 1 117 ? -23.460 17.322 -46.343 1.00 34.00 117 ALA A CA 1
ATOM 856 C C . ALA A 1 117 ? -24.250 16.049 -46.675 1.00 34.00 117 ALA A C 1
ATOM 858 O O . ALA A 1 117 ? -23.672 14.996 -46.934 1.00 34.00 117 ALA A O 1
ATOM 859 N N . THR A 1 118 ? -25.577 16.123 -46.611 1.00 34.22 118 THR A N 1
ATOM 860 C CA . THR A 1 118 ? -26.446 15.135 -47.257 1.00 34.22 118 THR A CA 1
ATOM 861 C C . THR A 1 118 ? -27.160 15.849 -48.390 1.00 34.22 118 THR A C 1
ATOM 863 O O . THR A 1 118 ? -28.095 16.605 -48.137 1.00 34.22 118 THR A O 1
ATOM 866 N N . ASP A 1 119 ? -26.719 15.613 -49.623 1.00 36.62 119 ASP A N 1
ATOM 867 C CA . ASP A 1 119 ? -27.537 15.829 -50.814 1.00 36.62 119 ASP A CA 1
ATOM 868 C C . ASP A 1 119 ? -28.574 14.699 -50.912 1.00 36.62 119 ASP A C 1
ATOM 870 O O . ASP A 1 119 ? -28.191 13.531 -51.031 1.00 36.62 119 ASP A O 1
ATOM 874 N N . PRO A 1 120 ? -29.888 14.981 -50.891 1.00 37.94 120 PRO A N 1
ATOM 875 C CA . PRO A 1 120 ? -30.886 13.992 -51.247 1.00 37.94 120 PRO A CA 1
ATOM 876 C C . PRO A 1 120 ? -31.223 14.132 -52.736 1.00 37.94 120 PRO A C 1
ATOM 878 O O . PRO A 1 120 ? -32.022 14.983 -53.125 1.00 37.94 120 PRO A O 1
ATOM 881 N N . VAL A 1 121 ? -30.692 13.251 -53.590 1.00 37.31 121 VAL A N 1
ATOM 882 C CA . VAL A 1 121 ? -31.297 13.035 -54.916 1.00 37.31 121 VAL A CA 1
ATOM 883 C C . VAL A 1 121 ? -32.562 12.205 -54.712 1.00 37.31 121 VAL A C 1
ATOM 885 O O . VAL A 1 121 ? -32.541 10.976 -54.658 1.00 37.31 121 VAL A O 1
ATOM 888 N N . ARG A 1 122 ? -33.686 12.903 -54.546 1.00 37.34 122 ARG A N 1
ATOM 889 C CA . ARG A 1 122 ? -35.023 12.313 -54.509 1.00 37.34 122 ARG A CA 1
ATOM 890 C C . ARG A 1 122 ? -35.542 12.211 -55.941 1.00 37.34 122 ARG A C 1
ATOM 892 O O . ARG A 1 122 ? -35.923 13.213 -56.537 1.00 37.34 122 ARG A O 1
ATOM 899 N N . GLY A 1 123 ? -35.562 10.992 -56.478 1.00 35.12 123 GLY A N 1
ATOM 900 C CA . GLY A 1 123 ? -36.311 10.670 -57.688 1.00 35.12 123 GLY A CA 1
ATOM 901 C C . GLY A 1 123 ? -37.795 10.967 -57.471 1.00 35.12 123 GLY A C 1
ATOM 902 O O . GLY A 1 123 ? -38.435 10.368 -56.607 1.00 35.12 123 GLY A O 1
ATOM 903 N N . VAL A 1 124 ? -38.319 11.923 -58.230 1.00 34.19 124 VAL A N 1
ATOM 904 C CA . VAL A 1 124 ? -39.750 12.198 -58.356 1.00 34.19 124 VAL A CA 1
ATOM 905 C C . VAL A 1 124 ? -40.162 11.710 -59.735 1.00 34.19 124 VAL A C 1
ATOM 907 O O . VAL A 1 124 ? -39.744 12.261 -60.747 1.00 34.19 124 VAL A O 1
ATOM 910 N N . THR A 1 125 ? -40.955 10.644 -59.756 1.00 34.72 125 THR A N 1
ATOM 911 C CA . THR A 1 125 ? -41.813 10.307 -60.889 1.00 34.72 125 THR A CA 1
ATOM 912 C C . THR A 1 125 ? -42.945 11.325 -60.978 1.00 34.72 125 THR A C 1
ATOM 914 O O . THR A 1 125 ? -43.548 11.676 -59.961 1.00 34.72 125 THR A O 1
ATOM 917 N N . ASP A 1 126 ? -43.194 11.767 -62.206 1.00 34.56 126 ASP A N 1
ATOM 918 C CA . ASP A 1 126 ? -44.255 12.655 -62.668 1.00 34.56 126 ASP A CA 1
ATOM 919 C C . ASP A 1 126 ? -45.622 12.489 -61.991 1.00 34.56 126 ASP A C 1
ATOM 921 O O . ASP A 1 126 ? -46.119 11.380 -61.796 1.00 34.56 126 ASP A O 1
ATOM 925 N N . ASN A 1 127 ? -46.261 13.633 -61.732 1.00 33.84 127 ASN A N 1
ATOM 926 C CA . ASN A 1 127 ? -47.608 13.921 -62.232 1.00 33.84 127 ASN A CA 1
ATOM 927 C C . ASN A 1 127 ? -47.924 15.409 -62.015 1.00 33.84 127 ASN A C 1
ATOM 929 O O . ASN A 1 127 ? -48.466 15.825 -60.990 1.00 33.84 127 ASN A O 1
ATOM 933 N N . LEU A 1 128 ? -47.571 16.219 -63.013 1.00 37.12 128 LEU A N 1
ATOM 934 C CA . LEU A 1 128 ? -48.195 17.515 -63.246 1.00 37.12 128 LEU A CA 1
ATOM 935 C C . LEU A 1 128 ? -49.459 17.289 -64.077 1.00 37.12 128 LEU A C 1
ATOM 937 O O . LEU A 1 128 ? -49.405 16.627 -65.108 1.00 37.12 128 LEU A O 1
ATOM 941 N N . LEU A 1 129 ? -50.566 17.882 -63.633 1.00 39.59 129 LEU A N 1
ATOM 942 C CA . LEU A 1 129 ? -51.415 18.813 -64.391 1.00 39.59 129 LEU A CA 1
ATOM 943 C C . LEU A 1 129 ? -52.825 18.792 -63.797 1.00 39.59 129 LEU A C 1
ATOM 945 O O . LEU A 1 129 ? -53.562 17.811 -63.874 1.00 39.59 129 LEU A O 1
ATOM 949 N N . GLY A 1 130 ? -53.165 19.909 -63.160 1.00 35.41 130 GLY A N 1
ATOM 950 C CA . GLY A 1 130 ? -54.499 20.176 -62.658 1.00 35.41 130 GLY A CA 1
ATOM 951 C C . GLY A 1 130 ? -55.455 20.686 -63.732 1.00 35.41 130 GLY A C 1
ATOM 952 O O . GLY A 1 130 ? -55.078 20.957 -64.869 1.00 35.41 130 GLY A O 1
ATOM 953 N N . GLY A 1 131 ? -56.688 20.901 -63.276 1.00 33.84 131 GLY A N 1
ATOM 954 C CA . GLY A 1 131 ? -57.598 21.888 -63.847 1.00 33.84 131 GLY A CA 1
ATOM 955 C C . GLY A 1 131 ? -58.512 21.368 -64.946 1.00 33.84 131 GLY A C 1
ATOM 956 O O . GLY A 1 131 ? -58.308 21.656 -66.120 1.00 33.84 131 GLY A O 1
ATOM 957 N N . GLY A 1 132 ? -59.576 20.673 -64.547 1.00 35.56 132 GLY A N 1
ATOM 958 C CA . GLY A 1 132 ? -60.805 20.610 -65.332 1.00 35.56 132 GLY A CA 1
ATOM 959 C C . GLY A 1 132 ? -61.769 21.735 -64.932 1.00 35.56 132 GLY A C 1
ATOM 960 O O . GLY A 1 132 ? -61.856 22.071 -63.754 1.00 35.56 132 GLY A O 1
ATOM 961 N N . GLU A 1 133 ? -62.521 22.210 -65.934 1.00 32.81 133 GLU A N 1
ATOM 962 C CA . GLU A 1 133 ? -63.729 23.065 -65.896 1.00 32.81 133 GLU A CA 1
ATOM 963 C C . GLU A 1 133 ? -63.488 24.599 -65.856 1.00 32.81 133 GLU A C 1
ATOM 965 O O . GLU A 1 133 ? -62.783 25.105 -64.997 1.00 32.81 133 GLU A O 1
ATOM 970 N N . LYS A 1 134 ? -64.037 25.448 -66.748 1.00 34.84 134 LYS A N 1
ATOM 971 C CA . LYS A 1 134 ? -65.292 25.394 -67.526 1.00 34.84 134 LYS A CA 1
ATOM 972 C C . LYS A 1 134 ? -65.221 26.116 -68.887 1.00 34.84 134 LYS A C 1
ATOM 974 O O . LYS A 1 134 ? -64.588 27.155 -69.025 1.00 34.84 134 LYS A O 1
ATOM 979 N N . GLN A 1 135 ? -66.001 25.565 -69.821 1.00 41.00 135 GLN A N 1
ATOM 980 C CA . GLN A 1 135 ? -66.715 26.170 -70.961 1.00 41.00 135 GLN A CA 1
ATOM 981 C C . GLN A 1 135 ? -66.785 27.709 -71.038 1.00 41.00 135 GLN A C 1
ATOM 983 O O . GLN A 1 135 ? -67.374 28.340 -70.158 1.00 41.00 135 GLN A O 1
ATOM 988 N N . ARG A 1 136 ? -66.402 28.268 -72.194 1.00 43.38 136 ARG A N 1
ATOM 989 C CA . ARG A 1 136 ? -67.332 28.716 -73.252 1.00 43.38 136 ARG A CA 1
ATOM 990 C C . ARG A 1 136 ? -66.613 28.931 -74.579 1.00 43.38 136 ARG A C 1
ATOM 992 O O . ARG A 1 136 ? -65.434 29.334 -74.537 1.00 43.38 136 ARG A O 1
#

Nearest PDB structures (foldseek):
  1n5v-assembly1_B  TM=6.094E-01  e=5.513E-03  Streptomyces coelicolor A3(2)
  5k9f-assembly1_A  TM=5.342E-01  e=1.038E+00  Paraburkholderia xenovorans LB400
  2ap6-assembly1_A  TM=6.280E-01  e=1.614E+00  Agrobacterium fabrum str. C58
  1vqs-assembly1_B  TM=5.552E-01  e=9.742E-01  Agrobacterium fabrum str. C58
  8wyu-assembly1_A  TM=5.236E-01  e=1.831E+00  Plasmodium falciparum 3D7

Secondary structure (DSSP, 8-state):
-EEEE--GGGHHHHHHHIIIIIHHHHHHH-TTEEEEEEEEETTTTEEEEEEEESSHHHHHHHHHHHHHHHHHHHHHTT-EEEEE-----S-------SS-SS-----------PPP--------------------